Protein AF-A0A6J6D5N2-F1 (afdb_monomer)

Radius of gyration: 13.81 Å; Cα contacts (8 Å, |Δi|>4): 200; chains: 1; bounding box: 35×29×36 Å

Secondary structure (DSSP, 8-state):
--HHHHHHHHHEETTEE-PPPTT---TT--S--S-B-HHHHH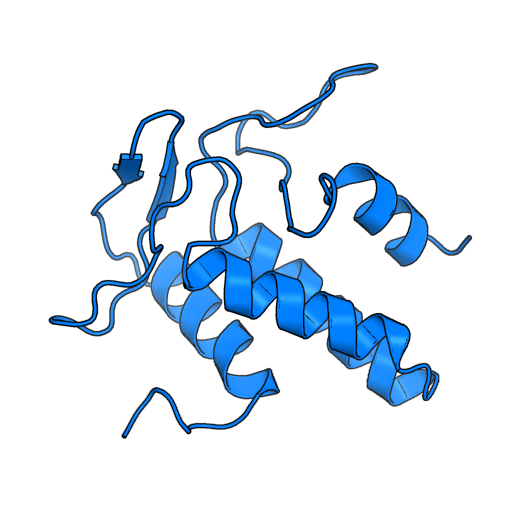HHHHHHHHHHHHH--THHHHHHHHHHHHHHT-STT---SB-TTT-PBPSEEETTEEE----HHHHHHHHHHHHTT-STT--

Solvent-accessible surface area (backbone atoms only — not comparable to full-atom values): 6768 Å² total; per-residue (Å²): 134,55,75,66,56,54,47,47,67,66,30,41,51,98,86,24,45,36,49,69,16,82,86,56,78,63,94,83,68,76,79,79,57,57,45,22,43,36,55,62,43,24,52,49,22,55,52,24,48,52,47,21,74,74,68,71,45,67,69,27,52,54,48,32,50,26,39,42,36,27,42,68,14,48,33,88,58,60,52,59,36,55,40,85,88,79,70,35,11,28,47,21,42,33,82,91,50,63,41,83,52,61,45,72,66,18,25,48,21,47,52,58,38,44,56,80,75,47,69,85,84,79,117

Foldseek 3Di:
DDPLVVQCVVQDDDQAGQHAAPVGDDDPDDDHDWNRFLLRLLVNLVVLVVCCVVPVDCVSVSSLVRSLVVCVQPYQASDHQADLVVLFGFGIGGNPGTRNDRDPSRSVSNVSSVPSVPDPSPD

Mean predicted aligned error: 3.72 Å

Nearest PDB structures (foldseek):
  7tem-assembly1_A  TM=7.244E-01  e=5.735E-04  Yersinia pestis CO92
  4v1r-assembly1_A  TM=6.506E-01  e=2.087E-01  Bacteroides thetaiotaomicron VPI-5482
  6y8f-assembly1_A  TM=7.938E-01  e=1.195E+00  Salegentibacter sp. Hel_I_6
  5zhb-assembly1_A  TM=5.396E-01  e=1.125E+00  Caldibacillus thermoamylovorans
  8wbv-assembly1_A  TM=6.558E-01  e=3.129E+00  Caldicellulosiruptor saccharolyticus DSM 8903

Organism: NCBI:txid449393

pLDDT: mean 93.04, std 10.7, range [42.09, 98.69]

Sequence (123 aa):
MNLLELLLEVETLEDHLSVTPVGGRGIGDKGPQFAQQPIEVAAIADAAMRAATLTGDDSWEQVVDMAVNWFLGNNDSGHSMIDLHTGGGYDGLHIDGVNLNQGAESTLAMVSTMQHRGSMWLV

Structure (mmCIF, N/CA/C/O backbone):
data_AF-A0A6J6D5N2-F1
#
_entry.id   AF-A0A6J6D5N2-F1
#
loop_
_atom_site.group_PDB
_atom_site.id
_atom_site.type_symbol
_atom_site.label_atom_id
_atom_site.label_alt_id
_atom_site.label_comp_id
_atom_site.label_asym_id
_atom_site.label_entity_id
_atom_site.label_seq_id
_atom_site.pdbx_PDB_ins_code
_atom_site.Cartn_x
_atom_site.Cartn_y
_atom_site.Cartn_z
_atom_site.occupancy
_atom_site.B_iso_or_equiv
_atom_site.auth_seq_id
_atom_site.auth_comp_id
_atom_site.auth_asym_id
_atom_site.auth_atom_id
_atom_site.pdbx_PDB_model_num
ATOM 1 N N . MET A 1 1 ? -18.139 8.258 10.424 1.00 67.12 1 MET A N 1
ATOM 2 C CA . MET A 1 1 ? -17.014 8.342 9.493 1.00 67.12 1 MET A CA 1
ATOM 3 C C . MET A 1 1 ? -16.019 9.380 9.970 1.00 67.12 1 MET A C 1
ATOM 5 O O . MET A 1 1 ? -16.314 10.573 9.904 1.00 67.12 1 MET A O 1
ATOM 9 N N . ASN A 1 2 ? -14.904 8.936 10.542 1.00 89.31 2 ASN A N 1
ATOM 10 C CA . ASN A 1 2 ? -13.759 9.793 10.847 1.00 89.31 2 ASN A CA 1
ATOM 11 C C . ASN A 1 2 ? -12.855 9.954 9.601 1.00 89.31 2 ASN A C 1
ATOM 13 O O . ASN A 1 2 ? -13.091 9.322 8.574 1.00 89.31 2 ASN A O 1
ATOM 17 N N . LEU A 1 3 ? -11.848 10.833 9.662 1.00 93.69 3 LEU A N 1
ATOM 18 C CA . LEU A 1 3 ? -10.983 11.116 8.504 1.00 93.69 3 LEU A CA 1
ATOM 19 C C . LEU A 1 3 ? -10.147 9.906 8.055 1.00 93.69 3 LEU A C 1
ATOM 21 O O . LEU A 1 3 ? -9.871 9.786 6.867 1.00 93.69 3 LEU A O 1
ATOM 25 N N . LEU A 1 4 ? -9.760 9.022 8.979 1.00 95.62 4 LEU A N 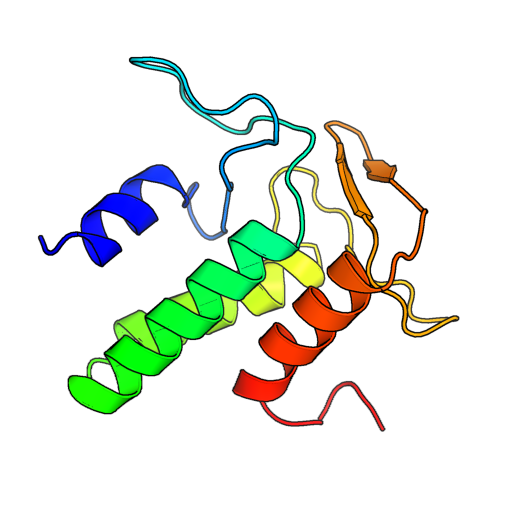1
ATOM 26 C CA . LEU A 1 4 ? -9.015 7.806 8.657 1.00 95.62 4 LEU A CA 1
ATOM 27 C C . LEU A 1 4 ? -9.929 6.755 8.011 1.00 95.62 4 LEU A C 1
ATOM 29 O O . LEU A 1 4 ? -9.533 6.146 7.030 1.00 95.62 4 LEU A O 1
ATOM 33 N N . GLU A 1 5 ? -11.169 6.604 8.490 1.00 95.56 5 GLU A N 1
ATOM 34 C CA . GLU A 1 5 ? -12.186 5.756 7.841 1.00 95.56 5 GLU A CA 1
ATOM 35 C C . GLU A 1 5 ? -12.451 6.226 6.402 1.00 95.56 5 GLU A C 1
ATOM 37 O O . GLU A 1 5 ? -12.432 5.416 5.483 1.00 95.56 5 GLU A O 1
ATOM 42 N N . LEU A 1 6 ? -12.610 7.540 6.191 1.00 93.75 6 LEU A N 1
ATOM 43 C CA . LEU A 1 6 ? -12.767 8.115 4.850 1.00 93.75 6 LEU A CA 1
ATOM 44 C C . LEU A 1 6 ? -11.551 7.828 3.956 1.00 93.75 6 LEU A C 1
ATOM 46 O O . LEU A 1 6 ? -11.720 7.527 2.779 1.00 93.75 6 LEU A O 1
ATOM 50 N N . LEU A 1 7 ? -10.331 7.948 4.490 1.00 94.19 7 LEU A N 1
ATOM 51 C CA . LEU A 1 7 ? -9.124 7.619 3.735 1.00 94.19 7 LEU A CA 1
ATOM 52 C C . LEU A 1 7 ? -9.135 6.142 3.324 1.00 94.19 7 LEU A C 1
ATOM 54 O O . LEU A 1 7 ? -8.895 5.839 2.164 1.00 94.19 7 LEU A O 1
ATOM 58 N N . LEU A 1 8 ? -9.480 5.230 4.233 1.00 95.25 8 LEU A N 1
ATOM 59 C CA . LEU A 1 8 ? -9.540 3.801 3.923 1.00 95.25 8 LEU A CA 1
ATOM 60 C C . LEU A 1 8 ? -10.593 3.456 2.872 1.00 95.25 8 LEU A C 1
ATOM 62 O O . LEU A 1 8 ? -10.335 2.589 2.045 1.00 95.25 8 LEU A O 1
ATOM 66 N N . GLU A 1 9 ? -11.732 4.150 2.841 1.00 92.50 9 GLU A N 1
ATOM 67 C CA . GLU A 1 9 ? -12.708 3.992 1.752 1.00 92.50 9 GLU A CA 1
ATOM 68 C C . GLU A 1 9 ? -12.120 4.344 0.375 1.00 92.50 9 GLU A C 1
ATOM 70 O O . GLU A 1 9 ? -12.557 3.802 -0.639 1.00 92.50 9 GLU A O 1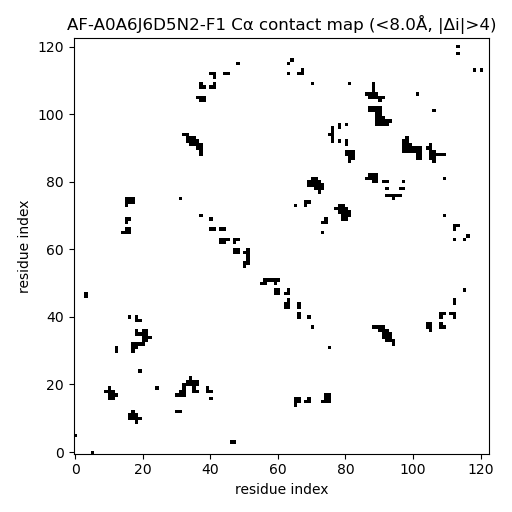
ATOM 75 N N . VAL A 1 10 ? -11.139 5.250 0.322 1.00 92.38 10 VAL A N 1
ATOM 76 C CA . VAL A 1 10 ? -10.453 5.640 -0.919 1.00 92.38 10 VAL A CA 1
ATOM 77 C C . VAL A 1 10 ? -9.308 4.681 -1.248 1.00 92.38 10 VAL A C 1
ATOM 79 O O . VAL A 1 10 ? -9.147 4.315 -2.414 1.00 92.38 10 VAL A O 1
ATOM 82 N N . GLU A 1 11 ? -8.532 4.284 -0.241 1.00 95.38 11 GLU A N 1
ATOM 83 C CA . GLU A 1 11 ? -7.284 3.521 -0.383 1.00 95.38 11 GLU A CA 1
ATOM 84 C C . GLU A 1 11 ? -7.472 1.998 -0.319 1.00 95.38 11 GLU A C 1
ATOM 86 O O . GLU A 1 11 ? -6.491 1.260 -0.267 1.00 95.38 11 GLU A O 1
ATOM 91 N N . THR A 1 12 ? -8.715 1.512 -0.329 1.00 95.50 12 THR A N 1
ATOM 92 C CA . THR A 1 12 ? -9.040 0.078 -0.312 1.00 95.50 12 THR A CA 1
ATOM 93 C C . THR A 1 12 ? -9.838 -0.293 -1.554 1.0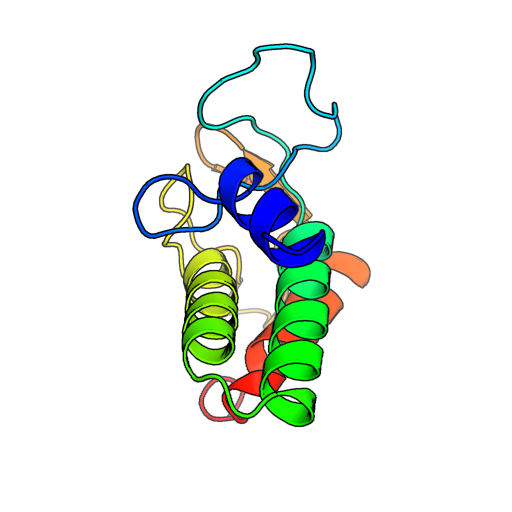0 95.50 12 THR A C 1
ATOM 95 O O . THR A 1 12 ? -10.815 0.374 -1.906 1.00 95.50 12 THR A O 1
ATOM 98 N N . LEU A 1 13 ? -9.448 -1.387 -2.201 1.00 94.75 13 LEU A N 1
ATOM 99 C CA . LEU A 1 13 ? -10.206 -2.020 -3.270 1.00 94.75 13 LEU A CA 1
ATOM 100 C C . LEU A 1 13 ? -10.532 -3.451 -2.851 1.00 94.75 13 LEU A C 1
ATOM 102 O O . LEU A 1 13 ? -9.642 -4.276 -2.689 1.00 94.75 13 LEU A O 1
ATOM 106 N N . GLU A 1 14 ? -11.825 -3.730 -2.682 1.00 91.31 14 GLU A N 1
ATOM 107 C CA . GLU A 1 14 ? -12.329 -5.026 -2.214 1.00 91.31 14 GLU A CA 1
ATOM 108 C C . GLU A 1 14 ? -11.721 -5.448 -0.865 1.00 91.31 14 GLU A C 1
ATOM 110 O O . GLU A 1 14 ? -12.213 -5.016 0.177 1.00 91.31 14 GLU A O 1
ATOM 115 N N . ASP A 1 15 ? -10.688 -6.288 -0.879 1.00 93.69 15 ASP A N 1
ATOM 116 C CA . ASP A 1 15 ? -10.065 -6.913 0.289 1.00 93.69 15 ASP A CA 1
ATOM 117 C C . ASP A 1 15 ? -8.592 -6.516 0.510 1.00 93.69 15 ASP A C 1
ATOM 119 O O . ASP A 1 15 ? -7.928 -7.077 1.387 1.00 93.69 15 ASP A O 1
ATOM 123 N N . HIS A 1 16 ? -8.069 -5.560 -0.263 1.00 97.06 16 HIS A N 1
ATOM 124 C CA . HIS A 1 16 ? -6.684 -5.106 -0.157 1.00 97.06 16 HIS A CA 1
ATOM 125 C C . HIS A 1 16 ? -6.531 -3.595 -0.315 1.00 97.06 16 HIS A C 1
ATOM 127 O O . HIS A 1 16 ? -7.417 -2.886 -0.798 1.00 97.06 16 HIS A O 1
ATOM 133 N N . LEU A 1 17 ? -5.361 -3.094 0.086 1.00 97.75 17 LEU A N 1
ATOM 134 C CA . LEU A 1 17 ? -5.000 -1.705 -0.152 1.00 97.75 17 LEU A CA 1
ATOM 135 C C . LEU A 1 17 ? -4.698 -1.474 -1.637 1.00 97.75 17 LEU A C 1
ATOM 137 O O . LEU A 1 17 ? -3.886 -2.169 -2.242 1.00 97.75 17 LEU A O 1
ATOM 141 N N . SER A 1 18 ? -5.319 -0.445 -2.191 1.00 97.00 18 SER A N 1
ATOM 142 C CA . SER A 1 18 ? -5.074 0.088 -3.527 1.00 97.00 18 SER A CA 1
ATOM 143 C C . SER A 1 18 ? -4.689 1.547 -3.333 1.00 97.00 18 SER A C 1
ATOM 145 O O . SER A 1 18 ? -5.534 2.438 -3.407 1.00 97.00 18 SER A O 1
ATOM 147 N N . VAL A 1 19 ? -3.439 1.795 -2.937 1.00 96.81 19 VAL A N 1
ATOM 148 C CA . VAL A 1 19 ? -3.056 3.123 -2.443 1.00 96.81 19 VAL A CA 1
ATOM 149 C C . VAL A 1 19 ? -2.923 4.139 -3.578 1.00 96.81 19 VAL A C 1
ATOM 151 O O . VAL A 1 19 ? -2.664 3.801 -4.734 1.00 96.81 19 VAL A O 1
ATOM 154 N N . THR A 1 20 ? -3.106 5.413 -3.260 1.00 95.38 20 THR A N 1
ATOM 155 C CA . THR A 1 20 ? -2.885 6.532 -4.167 1.00 95.38 20 THR A CA 1
ATOM 156 C C . THR A 1 20 ? -1.455 6.476 -4.726 1.00 95.38 20 THR A C 1
ATOM 158 O O . THR A 1 20 ? -0.500 6.369 -3.959 1.00 95.38 20 THR A O 1
ATOM 161 N N . PRO A 1 21 ? -1.274 6.540 -6.057 1.00 95.06 21 PRO A N 1
ATOM 162 C CA . PRO A 1 21 ? 0.044 6.471 -6.674 1.00 95.06 21 PRO A CA 1
ATOM 163 C C . PRO A 1 21 ? 0.788 7.802 -6.520 1.00 95.06 21 PRO A C 1
ATOM 165 O O . PRO A 1 21 ? 0.186 8.829 -6.199 1.00 95.06 21 PRO A O 1
ATOM 168 N N . VAL A 1 22 ? 2.064 7.840 -6.913 1.00 94.56 22 VAL A N 1
ATOM 169 C CA . VAL A 1 22 ? 2.867 9.085 -6.961 1.00 94.56 22 VAL A CA 1
ATOM 170 C C . VAL A 1 22 ? 2.222 10.226 -7.759 1.00 94.56 22 VAL A C 1
ATOM 172 O O . VAL A 1 22 ? 2.520 11.395 -7.527 1.00 94.56 22 VAL A O 1
ATOM 175 N N . GLY A 1 23 ? 1.350 9.901 -8.719 1.00 92.94 23 GLY A N 1
ATOM 176 C CA . GLY A 1 23 ? 0.605 10.878 -9.517 1.00 92.94 23 GLY A CA 1
ATOM 177 C C . GLY A 1 23 ? -0.575 11.530 -8.787 1.00 92.94 23 GLY A C 1
ATOM 178 O O . GLY A 1 23 ? -1.149 12.487 -9.307 1.00 92.94 23 GLY A O 1
ATOM 179 N N . GLY A 1 24 ? -0.927 11.044 -7.595 1.00 92.50 24 GLY A N 1
ATOM 180 C CA . GLY A 1 24 ? -2.131 11.435 -6.873 1.00 92.50 24 GLY A CA 1
ATOM 181 C C . GLY A 1 24 ? -3.409 10.828 -7.463 1.00 92.50 24 GLY A C 1
ATOM 182 O O . GLY A 1 24 ? -3.377 10.082 -8.438 1.00 92.50 24 GLY A O 1
ATOM 183 N N . ARG A 1 25 ? -4.551 11.180 -6.863 1.00 88.69 25 ARG A N 1
ATOM 184 C CA . ARG A 1 25 ? -5.892 10.889 -7.391 1.00 88.69 25 ARG A CA 1
ATOM 185 C C . ARG A 1 25 ? -6.610 12.179 -7.771 1.00 88.69 25 ARG A C 1
ATOM 187 O O . ARG A 1 25 ? -6.633 13.144 -7.004 1.00 88.69 25 ARG A O 1
ATOM 194 N N . GLY A 1 26 ? -7.220 12.185 -8.947 1.00 87.56 26 GLY A N 1
ATOM 195 C CA . GLY A 1 26 ? -8.138 13.215 -9.409 1.00 87.56 26 GLY A CA 1
ATOM 196 C C . GLY A 1 26 ? -9.566 13.017 -8.899 1.00 87.56 26 GLY A C 1
ATOM 197 O O . GLY A 1 26 ? -9.930 12.009 -8.291 1.00 87.56 26 GLY A O 1
ATOM 198 N N . ILE A 1 27 ? -10.417 14.007 -9.177 1.00 85.12 27 ILE A N 1
ATOM 199 C CA . ILE A 1 27 ? -11.841 13.940 -8.836 1.00 85.12 27 ILE A CA 1
ATOM 200 C C . ILE A 1 27 ? -12.501 12.841 -9.673 1.00 85.12 27 ILE A C 1
ATOM 202 O O . ILE A 1 27 ? -12.628 12.973 -10.888 1.00 85.12 27 ILE A O 1
ATOM 206 N N . GLY A 1 28 ? -12.992 11.800 -9.004 1.00 79.94 28 GLY A N 1
ATOM 207 C CA . GLY A 1 28 ? -13.741 10.720 -9.644 1.00 79.94 28 GLY A CA 1
ATOM 208 C C . GLY A 1 28 ? -12.879 9.614 -10.246 1.00 79.94 28 GLY A C 1
ATOM 209 O O . GLY A 1 28 ? -13.450 8.710 -10.857 1.00 79.94 28 GLY A O 1
ATOM 210 N N . ASP A 1 29 ? -11.559 9.650 -10.048 1.00 84.44 29 ASP A N 1
ATOM 211 C CA . ASP A 1 29 ? -10.704 8.509 -10.363 1.00 84.44 29 ASP A CA 1
ATOM 212 C C . ASP A 1 29 ? -11.161 7.283 -9.564 1.00 84.44 29 ASP A C 1
ATOM 214 O O . ASP A 1 29 ? -11.461 7.371 -8.369 1.00 84.44 29 ASP A O 1
ATOM 218 N N . LYS A 1 30 ? -11.240 6.138 -10.245 1.00 71.19 30 LYS A N 1
ATOM 219 C CA . LYS A 1 30 ? -11.674 4.864 -9.667 1.00 71.19 30 LYS A CA 1
ATOM 220 C C . LYS A 1 30 ? -10.719 3.748 -10.048 1.00 71.19 30 LYS A C 1
ATOM 222 O O . LYS A 1 30 ? -10.246 3.706 -11.181 1.00 71.19 30 LYS A O 1
ATOM 227 N N . GLY A 1 31 ? -10.582 2.793 -9.135 1.00 74.88 31 GLY A N 1
ATOM 228 C CA . GLY A 1 31 ? -9.825 1.570 -9.354 1.00 74.88 31 GLY A CA 1
ATOM 229 C C . GLY A 1 31 ? -8.324 1.742 -9.128 1.00 74.88 31 GLY A C 1
ATOM 230 O O . GLY A 1 31 ? -7.886 2.803 -8.669 1.00 74.88 31 GLY A O 1
ATOM 231 N N . PRO A 1 32 ? -7.557 0.693 -9.452 1.00 83.44 32 PRO A N 1
ATOM 232 C CA . PRO A 1 32 ? -6.130 0.667 -9.213 1.00 83.44 32 PRO A CA 1
ATOM 233 C C . PRO A 1 32 ? -5.426 1.706 -10.078 1.00 83.44 32 PRO A C 1
ATOM 235 O O . PRO A 1 32 ? -5.668 1.817 -11.284 1.00 83.44 32 PRO A O 1
ATOM 238 N N . GLN A 1 33 ? -4.523 2.454 -9.458 1.00 88.81 33 GLN A N 1
ATOM 239 C CA . GLN A 1 33 ? -3.554 3.277 -10.167 1.00 88.81 33 GLN A CA 1
ATOM 240 C C . GLN A 1 33 ? -2.141 2.825 -9.798 1.00 88.81 33 GLN A C 1
ATOM 242 O O . GLN A 1 33 ? -1.939 2.176 -8.778 1.00 88.81 33 GLN A O 1
ATOM 247 N N . PHE A 1 34 ? -1.152 3.142 -10.630 1.00 93.19 34 PHE A N 1
ATOM 248 C CA . PHE A 1 34 ? 0.174 2.521 -10.551 1.00 93.19 34 PHE A CA 1
ATOM 249 C C . PHE A 1 34 ? 1.294 3.522 -10.322 1.00 93.19 34 PHE A C 1
ATOM 251 O O . PHE A 1 34 ? 1.106 4.726 -10.475 1.00 93.19 34 PHE A O 1
ATOM 258 N N . ALA A 1 35 ? 2.469 2.982 -9.990 1.00 94.38 35 ALA A N 1
ATOM 259 C CA . ALA A 1 35 ? 3.497 3.662 -9.213 1.00 94.38 35 ALA A CA 1
ATOM 260 C C . ALA A 1 35 ? 2.993 3.977 -7.793 1.00 94.38 35 ALA A C 1
ATOM 262 O O . ALA A 1 35 ? 3.117 5.098 -7.310 1.00 94.38 35 ALA A O 1
ATOM 263 N N . GLN A 1 36 ? 2.394 2.972 -7.146 1.00 97.56 36 GLN A N 1
ATOM 264 C CA . GLN A 1 36 ? 2.140 2.981 -5.701 1.00 97.56 36 GLN A CA 1
ATOM 265 C C . GLN A 1 36 ? 3.455 2.780 -4.971 1.00 97.56 36 GLN A C 1
ATOM 267 O O . GLN A 1 36 ? 4.257 1.952 -5.417 1.00 97.56 36 GLN A O 1
ATOM 272 N N . GLN A 1 37 ? 3.671 3.486 -3.863 1.00 98.00 37 GLN A N 1
ATOM 273 C CA . GLN A 1 37 ? 4.885 3.321 -3.081 1.00 98.00 37 GLN A CA 1
ATOM 274 C C . GLN A 1 37 ? 4.598 2.643 -1.730 1.00 98.00 37 GLN A C 1
ATOM 276 O O . GLN A 1 37 ? 3.518 2.788 -1.153 1.00 98.00 37 GLN A O 1
ATOM 281 N N . PRO A 1 38 ? 5.578 1.900 -1.189 1.00 98.50 38 PRO A N 1
ATOM 282 C CA . PRO A 1 38 ? 5.511 1.338 0.158 1.00 98.50 38 PRO A CA 1
ATOM 283 C C . PRO A 1 38 ? 5.202 2.345 1.273 1.00 98.50 38 PRO A C 1
ATOM 285 O O . PRO A 1 38 ? 4.658 1.961 2.307 1.00 98.50 38 PRO A O 1
ATOM 288 N N . ILE A 1 39 ? 5.580 3.617 1.102 1.00 98.25 39 ILE A N 1
ATOM 289 C CA . ILE A 1 39 ? 5.452 4.631 2.151 1.00 98.25 39 ILE A CA 1
ATOM 290 C C . ILE A 1 39 ? 3.990 4.979 2.456 1.00 98.25 39 ILE A C 1
ATOM 292 O O . ILE A 1 39 ? 3.656 5.133 3.633 1.00 98.25 39 ILE A O 1
ATOM 296 N N . GLU A 1 40 ? 3.098 5.021 1.461 1.00 98.31 40 GLU A N 1
ATOM 297 C CA . GLU A 1 40 ? 1.659 5.200 1.703 1.00 98.31 40 GLU A CA 1
ATOM 298 C C . GLU A 1 40 ? 1.087 4.034 2.521 1.00 98.31 40 GLU A C 1
ATOM 300 O O . GLU A 1 40 ? 0.348 4.249 3.483 1.00 98.31 40 GLU A O 1
ATOM 305 N N . VAL A 1 41 ? 1.482 2.802 2.189 1.00 98.62 41 VAL A N 1
ATOM 306 C CA . VAL A 1 41 ? 1.037 1.580 2.878 1.00 98.62 41 VAL A CA 1
ATOM 307 C C . VAL A 1 41 ? 1.504 1.568 4.335 1.00 98.62 41 VAL A C 1
ATOM 309 O O . VAL A 1 41 ? 0.704 1.324 5.242 1.00 98.62 41 VAL A O 1
ATOM 312 N N . ALA A 1 42 ? 2.775 1.893 4.578 1.00 98.69 42 ALA A N 1
ATOM 313 C CA . ALA A 1 42 ? 3.329 1.973 5.927 1.00 98.69 42 ALA A CA 1
ATOM 314 C C . ALA A 1 42 ? 2.668 3.080 6.762 1.00 98.69 42 ALA A C 1
ATOM 316 O O . ALA A 1 42 ? 2.348 2.864 7.932 1.00 98.69 42 ALA A O 1
ATOM 317 N N . ALA A 1 43 ? 2.396 4.243 6.164 1.00 98.62 43 ALA A N 1
ATOM 318 C CA . ALA A 1 43 ? 1.708 5.336 6.846 1.00 98.62 43 ALA A CA 1
ATOM 319 C C . ALA A 1 43 ? 0.271 4.956 7.250 1.00 98.62 43 ALA A C 1
ATOM 321 O O . ALA A 1 43 ? -0.168 5.294 8.354 1.00 98.62 43 ALA A O 1
ATOM 322 N N . ILE A 1 44 ? -0.450 4.230 6.388 1.00 98.56 44 ILE A N 1
ATOM 323 C CA . ILE A 1 44 ? -1.779 3.689 6.702 1.00 98.56 44 ILE A CA 1
ATOM 324 C C . ILE A 1 44 ? -1.691 2.681 7.853 1.00 98.56 44 ILE A C 1
ATOM 326 O O . ILE A 1 44 ? -2.478 2.782 8.796 1.00 98.56 44 ILE A O 1
ATOM 330 N N . ALA A 1 45 ? -0.722 1.760 7.824 1.00 98.50 45 ALA A N 1
ATOM 331 C CA . ALA A 1 45 ? -0.518 0.780 8.891 1.00 98.50 45 ALA A CA 1
ATOM 332 C C . ALA A 1 45 ? -0.241 1.452 10.247 1.00 98.50 45 ALA A C 1
ATOM 334 O O . ALA A 1 45 ? -0.875 1.114 11.247 1.00 98.50 45 ALA A O 1
ATOM 335 N N . ASP A 1 46 ? 0.644 2.451 10.282 1.00 98.50 46 ASP A N 1
ATOM 336 C CA . ASP A 1 46 ? 0.977 3.193 11.503 1.00 98.50 46 ASP A CA 1
ATOM 337 C C . ASP A 1 46 ? -0.230 3.964 12.058 1.00 98.50 46 ASP A C 1
ATOM 339 O O . ASP A 1 46 ? -0.484 3.961 13.271 1.00 98.50 46 ASP A O 1
ATOM 343 N N . ALA A 1 47 ? -1.005 4.614 11.184 1.00 98.38 47 ALA A N 1
ATOM 344 C CA . ALA A 1 47 ? -2.219 5.323 11.575 1.00 98.38 47 ALA A CA 1
ATOM 345 C C . ALA A 1 47 ? -3.288 4.360 12.114 1.00 98.38 47 ALA A C 1
ATOM 347 O O . ALA A 1 47 ? -3.896 4.639 13.153 1.00 98.38 47 ALA A O 1
ATOM 348 N N . ALA A 1 48 ? -3.481 3.219 11.448 1.00 98.12 48 ALA A N 1
ATOM 349 C CA . ALA A 1 48 ? -4.419 2.185 11.860 1.00 98.12 48 ALA A CA 1
ATOM 350 C C . ALA A 1 48 ? -4.017 1.575 13.208 1.00 98.12 48 ALA A C 1
ATOM 352 O O . ALA A 1 48 ? -4.829 1.575 14.130 1.00 98.12 48 ALA A O 1
ATOM 353 N N . MET A 1 49 ? -2.753 1.185 13.404 1.00 97.81 49 MET A N 1
ATOM 354 C CA . MET A 1 49 ? -2.300 0.687 14.709 1.00 97.81 49 MET A CA 1
ATOM 355 C C . MET A 1 49 ? -2.465 1.722 15.820 1.00 97.81 49 MET A C 1
ATOM 357 O O . MET A 1 49 ? -2.832 1.393 16.957 1.00 97.81 49 MET A O 1
ATOM 361 N N . ARG A 1 50 ? -2.231 3.003 15.515 1.00 97.69 50 ARG A N 1
ATOM 362 C CA . ARG A 1 50 ? -2.478 4.064 16.489 1.00 97.69 50 ARG A CA 1
ATOM 363 C C . ARG A 1 50 ? -3.964 4.170 16.838 1.00 97.69 50 ARG A C 1
ATOM 365 O O . ARG A 1 50 ? -4.284 4.354 18.014 1.00 97.69 50 ARG A O 1
ATOM 372 N N . ALA A 1 51 ? -4.854 4.054 15.856 1.00 97.44 51 ALA A N 1
ATOM 373 C CA . ALA A 1 51 ? -6.297 4.047 16.071 1.00 97.44 51 ALA A CA 1
ATOM 374 C C . ALA A 1 51 ? -6.747 2.820 16.882 1.00 97.44 51 ALA A C 1
ATOM 376 O O . ALA A 1 51 ? -7.454 3.002 17.876 1.00 97.44 51 ALA A O 1
ATOM 377 N N . ALA A 1 52 ? -6.261 1.617 16.554 1.00 96.88 52 ALA A N 1
ATOM 378 C CA . ALA A 1 52 ? -6.499 0.381 17.306 1.00 96.88 52 ALA A CA 1
ATOM 379 C C . ALA A 1 52 ? -6.142 0.564 18.788 1.00 96.88 52 ALA A C 1
ATOM 381 O O . ALA A 1 52 ? -6.971 0.366 19.673 1.00 96.88 52 ALA A O 1
ATOM 382 N N . THR A 1 53 ? -4.938 1.075 19.061 1.00 97.00 53 THR A N 1
ATOM 383 C CA . THR A 1 53 ? -4.438 1.292 20.429 1.00 97.00 53 THR A CA 1
ATOM 384 C C . THR A 1 53 ? -5.295 2.281 21.227 1.00 97.00 53 THR A C 1
ATOM 386 O O . THR A 1 53 ? -5.475 2.119 22.433 1.00 97.00 53 THR A O 1
ATOM 389 N N . LEU A 1 54 ? -5.793 3.343 20.586 1.00 97.56 54 LEU A N 1
ATOM 390 C CA . LEU A 1 54 ? -6.557 4.395 21.267 1.00 97.56 54 LEU A CA 1
ATOM 391 C C . LEU A 1 54 ? -8.034 4.043 21.460 1.00 97.56 54 LEU A C 1
ATOM 393 O O . LEU A 1 54 ? -8.654 4.539 22.401 1.00 97.56 54 LEU A O 1
ATOM 397 N N . THR A 1 55 ? -8.602 3.253 20.553 1.00 96.75 55 THR A N 1
ATOM 398 C CA . THR A 1 55 ? -10.046 2.990 20.500 1.00 96.75 55 THR A CA 1
ATOM 399 C C . THR A 1 55 ? -10.417 1.593 20.985 1.00 96.75 55 THR A C 1
ATOM 401 O O . THR A 1 55 ? -11.524 1.413 21.486 1.00 96.75 55 THR A O 1
ATOM 404 N N . GLY A 1 56 ? -9.502 0.625 20.876 1.00 96.00 56 GLY A N 1
ATOM 405 C CA . GLY A 1 56 ? -9.775 -0.794 21.105 1.00 96.00 56 GLY A CA 1
ATOM 406 C C . GLY A 1 56 ? -10.673 -1.430 20.038 1.00 96.00 56 GLY A C 1
ATOM 407 O O . GLY A 1 56 ? -11.258 -2.474 20.303 1.00 96.00 56 GLY A O 1
ATOM 408 N N . ASP A 1 57 ? -10.844 -0.787 18.880 1.00 95.94 57 ASP A N 1
ATOM 409 C CA . ASP A 1 57 ? -11.642 -1.313 17.772 1.00 95.94 57 ASP A CA 1
ATOM 410 C C . ASP A 1 57 ? -10.777 -2.200 16.860 1.00 95.94 57 ASP A C 1
ATOM 412 O O . ASP A 1 57 ? -9.856 -1.724 16.192 1.00 95.94 57 ASP A O 1
ATOM 416 N N . ASP A 1 58 ? -11.091 -3.497 16.837 1.00 95.12 58 ASP A N 1
ATOM 417 C CA . ASP A 1 58 ? -10.352 -4.527 16.098 1.00 95.12 58 ASP A CA 1
ATOM 418 C C . ASP A 1 58 ? -10.419 -4.354 14.569 1.00 95.12 58 ASP A C 1
ATOM 420 O O . ASP A 1 58 ? -9.636 -4.970 13.843 1.00 95.12 58 ASP A O 1
ATOM 424 N N . SER A 1 59 ? -11.321 -3.520 14.037 1.00 95.81 59 SER A N 1
ATOM 425 C CA . SER A 1 59 ? -11.341 -3.222 12.597 1.00 95.81 59 SER A CA 1
ATOM 426 C C . SER A 1 59 ? -10.049 -2.544 12.129 1.00 95.81 59 SER A C 1
ATOM 428 O O . SER A 1 59 ? -9.597 -2.780 11.010 1.00 95.81 59 SER A O 1
ATOM 430 N N . TRP A 1 60 ? -9.390 -1.778 13.001 1.00 97.44 60 TRP A N 1
ATOM 431 C CA . TRP A 1 60 ? -8.101 -1.156 12.704 1.00 97.44 60 TRP A CA 1
ATOM 432 C C . TRP A 1 60 ? -6.960 -2.169 12.599 1.00 97.44 60 TRP A C 1
ATOM 434 O O . TRP A 1 60 ? -6.041 -1.978 11.807 1.00 97.44 60 TRP A O 1
ATOM 444 N N . GLU A 1 61 ? -7.029 -3.271 13.343 1.00 97.44 61 GLU A N 1
ATOM 445 C CA . GLU A 1 61 ? -6.065 -4.365 13.214 1.00 97.44 61 GLU A CA 1
ATOM 446 C C . GLU A 1 61 ? -6.193 -5.036 11.832 1.00 97.44 61 GLU A C 1
ATOM 448 O O . GLU A 1 61 ? -5.193 -5.343 11.187 1.00 97.44 61 GLU A O 1
ATOM 453 N N . GLN A 1 62 ? -7.408 -5.171 11.297 1.00 96.94 62 GLN A N 1
ATOM 454 C CA . GLN A 1 62 ? -7.605 -5.730 9.950 1.00 96.94 62 GLN A CA 1
ATOM 455 C C . GLN A 1 62 ? -6.950 -4.863 8.864 1.00 96.94 62 GLN A C 1
ATOM 457 O O . GLN A 1 62 ? -6.445 -5.378 7.870 1.00 96.94 62 GLN A O 1
ATOM 462 N N . VAL A 1 63 ? -6.893 -3.544 9.063 1.00 98.06 63 VAL A N 1
ATOM 463 C CA . VAL A 1 63 ? -6.209 -2.621 8.142 1.00 98.06 63 VAL A CA 1
ATOM 464 C C . VAL A 1 63 ? -4.700 -2.841 8.145 1.00 98.06 63 VAL A C 1
ATOM 466 O O . VAL A 1 63 ? -4.062 -2.820 7.093 1.00 98.06 63 VAL A O 1
ATOM 469 N N . VAL A 1 64 ? -4.127 -3.100 9.315 1.00 98.12 64 VAL A N 1
ATOM 470 C CA . VAL A 1 64 ? -2.709 -3.448 9.444 1.00 98.12 64 VAL A CA 1
ATOM 471 C C . VAL A 1 64 ? -2.425 -4.789 8.761 1.00 98.12 64 VAL A C 1
ATOM 473 O O . VAL A 1 64 ? -1.408 -4.918 8.080 1.00 98.12 64 VAL A O 1
ATOM 476 N N . ASP A 1 65 ? -3.341 -5.758 8.856 1.00 97.81 65 ASP A N 1
ATOM 477 C CA . ASP A 1 65 ? -3.237 -7.021 8.113 1.00 97.81 65 ASP A CA 1
ATOM 478 C C . ASP A 1 65 ? -3.285 -6.802 6.596 1.00 97.81 65 ASP A C 1
ATOM 480 O O . ASP A 1 65 ? -2.489 -7.398 5.869 1.00 97.81 65 ASP A O 1
ATOM 484 N N . MET A 1 66 ? -4.159 -5.920 6.099 1.00 98.38 66 MET A 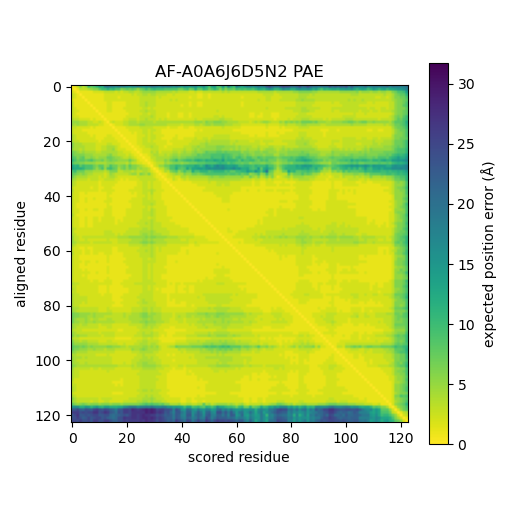N 1
ATOM 485 C CA . MET A 1 66 ? -4.182 -5.553 4.676 1.00 98.38 66 MET A CA 1
ATOM 486 C C . MET A 1 66 ? -2.856 -4.927 4.233 1.00 98.38 66 MET A C 1
ATOM 488 O O . MET A 1 66 ? -2.350 -5.278 3.170 1.00 98.38 66 MET A O 1
ATOM 492 N N . ALA A 1 67 ? -2.258 -4.057 5.051 1.00 98.50 67 ALA A N 1
ATOM 493 C CA . ALA A 1 67 ? -0.961 -3.453 4.753 1.00 98.50 67 ALA A CA 1
ATOM 494 C C . ALA A 1 67 ? 0.168 -4.492 4.692 1.00 98.50 67 ALA A C 1
ATOM 496 O O . ALA A 1 67 ? 0.959 -4.492 3.750 1.00 98.50 67 ALA A O 1
ATOM 497 N N . VAL A 1 68 ? 0.216 -5.424 5.647 1.00 98.00 68 VAL A N 1
ATOM 498 C CA . VAL A 1 68 ? 1.157 -6.556 5.613 1.00 98.00 68 VAL A CA 1
ATOM 499 C C . VAL A 1 68 ? 0.948 -7.394 4.352 1.00 98.00 68 VAL A C 1
ATOM 501 O O . VAL A 1 68 ? 1.902 -7.679 3.627 1.00 98.00 68 VAL A O 1
ATOM 504 N N . ASN A 1 69 ? -0.300 -7.750 4.051 1.00 98.12 69 ASN A N 1
ATOM 505 C CA . ASN A 1 69 ? -0.628 -8.574 2.893 1.00 98.12 69 ASN A CA 1
ATOM 506 C C . ASN A 1 69 ? -0.332 -7.866 1.565 1.00 98.12 69 ASN A C 1
ATOM 508 O O . ASN A 1 69 ? 0.063 -8.540 0.616 1.00 98.12 69 ASN A O 1
ATOM 512 N N . TRP A 1 70 ? -0.417 -6.534 1.505 1.00 98.44 70 TRP A N 1
ATOM 513 C CA . TRP A 1 70 ? -0.003 -5.754 0.337 1.00 98.44 70 TRP A CA 1
ATOM 514 C C . TRP A 1 70 ? 1.464 -6.001 -0.011 1.00 98.44 70 TRP A C 1
ATOM 516 O O . TRP A 1 70 ? 1.786 -6.269 -1.170 1.00 98.44 70 TRP A O 1
ATOM 526 N N . PHE A 1 71 ? 2.352 -6.024 0.990 1.00 98.19 71 PHE A N 1
ATOM 527 C CA . PHE A 1 71 ? 3.757 -6.365 0.762 1.00 98.19 71 PHE A CA 1
ATOM 528 C C . PHE A 1 71 ? 3.961 -7.828 0.336 1.00 98.19 71 PHE A C 1
ATOM 530 O O . PHE A 1 71 ? 4.872 -8.138 -0.438 1.00 98.19 71 PHE A O 1
ATOM 537 N N . LEU A 1 72 ? 3.102 -8.735 0.804 1.00 97.06 72 LEU A N 1
ATOM 538 C CA . LEU A 1 72 ? 3.136 -10.159 0.453 1.00 97.06 72 LEU A CA 1
ATOM 539 C C . LEU A 1 72 ? 2.503 -10.474 -0.914 1.00 97.06 72 LEU A C 1
ATOM 541 O O . LEU A 1 72 ? 2.616 -11.605 -1.382 1.00 97.06 72 LEU A O 1
ATOM 545 N N . GLY A 1 73 ? 1.899 -9.485 -1.575 1.00 97.31 73 GLY A N 1
ATOM 546 C CA . GLY A 1 73 ? 1.343 -9.614 -2.921 1.00 97.31 73 GLY A CA 1
ATOM 547 C C . GLY A 1 73 ? -0.179 -9.585 -3.004 1.00 97.31 73 GLY A C 1
ATOM 548 O O . GLY A 1 73 ? -0.699 -9.691 -4.108 1.00 97.31 73 GLY A O 1
ATOM 549 N N . ASN A 1 74 ? -0.905 -9.402 -1.895 1.00 98.00 74 ASN A N 1
ATOM 550 C CA . ASN A 1 74 ? -2.326 -9.049 -1.955 1.00 98.00 74 ASN A CA 1
ATOM 551 C C . ASN A 1 74 ? -2.465 -7.547 -2.235 1.00 98.00 74 ASN A C 1
ATOM 553 O O . ASN A 1 74 ? -2.700 -6.746 -1.333 1.00 98.00 74 ASN A O 1
ATOM 557 N N . ASN A 1 75 ? -2.192 -7.173 -3.478 1.00 97.81 75 ASN A N 1
ATOM 558 C CA . ASN A 1 75 ? -2.204 -5.810 -3.982 1.00 97.81 75 ASN A CA 1
ATOM 559 C C . ASN A 1 75 ? -2.708 -5.795 -5.428 1.00 97.81 75 ASN A C 1
ATOM 561 O O . ASN A 1 75 ? -2.890 -6.848 -6.042 1.00 97.81 75 ASN A O 1
ATOM 565 N N . ASP A 1 76 ? -2.847 -4.600 -5.996 1.00 97.50 76 ASP A N 1
ATOM 566 C CA . ASP A 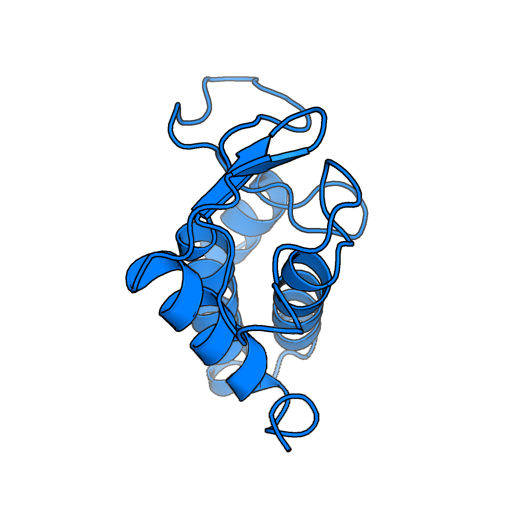1 76 ? -3.458 -4.389 -7.312 1.00 97.50 76 ASP A CA 1
ATOM 567 C C . ASP A 1 76 ? -2.811 -5.157 -8.479 1.00 97.50 76 ASP A C 1
ATOM 569 O O . ASP A 1 76 ? -3.419 -5.277 -9.541 1.00 97.50 76 ASP A O 1
ATOM 573 N N . SER A 1 77 ? -1.572 -5.642 -8.331 1.00 96.56 77 SER A N 1
ATOM 574 C CA . SER A 1 77 ? -0.852 -6.373 -9.393 1.00 96.56 77 SER A CA 1
ATOM 575 C C . SER A 1 77 ? -0.476 -7.804 -9.007 1.00 96.56 77 SER A C 1
ATOM 577 O O . SER A 1 77 ? 0.124 -8.515 -9.810 1.00 96.56 77 SER A O 1
ATOM 579 N N . GLY A 1 78 ? -0.812 -8.254 -7.795 1.00 97.12 78 GLY A N 1
ATOM 580 C CA . GLY A 1 78 ? -0.526 -9.617 -7.341 1.00 97.12 78 GLY A CA 1
ATOM 581 C C . GLY A 1 78 ? 0.961 -9.924 -7.112 1.00 97.12 78 GLY A C 1
ATOM 582 O O . GLY A 1 78 ? 1.339 -11.095 -7.033 1.00 97.12 78 GLY A O 1
ATOM 583 N N . HIS A 1 79 ? 1.829 -8.908 -7.058 1.00 98.00 79 HIS A N 1
ATOM 584 C CA . HIS A 1 79 ? 3.280 -9.085 -6.959 1.00 98.00 79 HIS A CA 1
ATOM 585 C C . HIS A 1 79 ? 3.780 -8.840 -5.539 1.00 98.00 79 HIS A C 1
ATOM 587 O O . HIS A 1 79 ? 3.437 -7.836 -4.923 1.00 98.00 79 HIS A O 1
ATOM 593 N N . SER A 1 80 ? 4.650 -9.716 -5.031 1.00 97.62 80 SER A N 1
ATOM 594 C CA . SER A 1 80 ? 5.332 -9.451 -3.763 1.00 97.62 80 SER A CA 1
ATOM 595 C C . SER A 1 80 ? 6.224 -8.213 -3.883 1.00 97.62 80 SER A C 1
ATOM 597 O O . SER A 1 80 ? 6.982 -8.071 -4.843 1.00 97.62 80 SER A O 1
ATOM 599 N N . MET A 1 81 ? 6.144 -7.342 -2.880 1.00 98.31 81 MET A N 1
ATOM 600 C CA . MET A 1 81 ? 6.939 -6.118 -2.754 1.00 98.31 81 MET A CA 1
ATOM 601 C C . MET A 1 81 ? 8.186 -6.322 -1.883 1.00 98.31 81 MET A C 1
ATOM 603 O O . MET A 1 81 ? 8.774 -5.354 -1.399 1.00 98.31 81 MET A O 1
ATOM 607 N N . ILE A 1 82 ? 8.573 -7.580 -1.661 1.00 96.94 82 ILE A N 1
ATOM 608 C CA . ILE A 1 82 ? 9.707 -7.979 -0.831 1.00 96.94 82 ILE A CA 1
ATOM 609 C C . ILE A 1 82 ? 10.617 -8.888 -1.645 1.00 96.94 82 ILE A C 1
ATOM 611 O O . ILE A 1 82 ? 10.176 -9.885 -2.219 1.00 96.94 82 ILE A O 1
ATOM 615 N N . ASP A 1 83 ? 11.909 -8.596 -1.619 1.00 96.38 83 ASP A N 1
ATOM 616 C CA . ASP A 1 83 ? 12.936 -9.528 -2.051 1.00 96.38 83 ASP A CA 1
ATOM 617 C C . ASP A 1 83 ? 13.382 -10.390 -0.862 1.00 96.38 83 ASP A C 1
ATOM 619 O O . A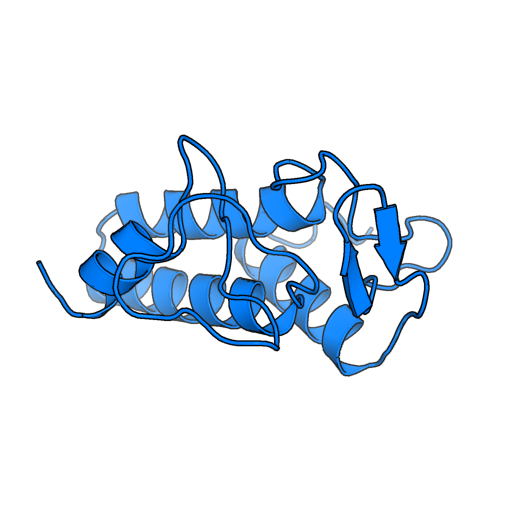SP A 1 83 ? 14.107 -9.937 0.022 1.00 96.38 83 ASP A O 1
ATOM 623 N N . LEU A 1 84 ? 12.970 -11.660 -0.833 1.00 90.88 84 LEU A N 1
ATOM 624 C CA . LEU A 1 84 ? 13.345 -12.588 0.242 1.00 90.88 84 LEU A CA 1
ATOM 625 C C . LEU A 1 84 ? 14.829 -12.985 0.221 1.00 90.88 84 LEU A C 1
ATOM 627 O O . LEU A 1 84 ? 15.331 -13.504 1.217 1.00 90.88 84 LEU A O 1
ATOM 631 N N . HIS A 1 85 ? 15.540 -12.786 -0.892 1.00 93.81 85 HIS A N 1
ATOM 632 C CA . HIS A 1 85 ? 16.965 -13.099 -0.966 1.00 93.81 85 HIS A CA 1
ATOM 633 C C . HIS A 1 85 ? 17.812 -12.020 -0.287 1.00 93.81 85 HIS A C 1
ATOM 635 O O . HIS A 1 85 ? 18.797 -12.339 0.382 1.00 93.81 85 HIS A O 1
ATOM 641 N N . THR A 1 86 ? 17.435 -10.754 -0.456 1.00 93.88 86 THR A N 1
ATOM 642 C CA . THR A 1 86 ? 18.176 -9.606 0.086 1.00 93.88 86 THR A CA 1
ATOM 643 C C . THR A 1 86 ? 17.569 -9.048 1.374 1.00 93.88 86 THR A C 1
ATOM 645 O O . THR A 1 86 ? 18.271 -8.377 2.130 1.00 93.88 86 THR A O 1
ATOM 648 N N . GLY A 1 87 ? 16.283 -9.305 1.627 1.00 91.19 87 GLY A N 1
ATOM 649 C CA . GLY A 1 87 ? 15.493 -8.687 2.694 1.00 91.19 87 GLY A CA 1
ATOM 650 C C . GLY A 1 87 ? 15.037 -7.253 2.389 1.00 91.19 87 GLY A C 1
ATOM 651 O O . GLY A 1 87 ? 14.564 -6.568 3.296 1.00 91.19 87 GLY A O 1
ATOM 652 N N . GLY A 1 88 ? 15.214 -6.774 1.153 1.00 96.12 88 GLY A N 1
ATOM 653 C CA . GLY A 1 88 ? 14.850 -5.415 0.744 1.00 96.12 88 GLY A CA 1
ATOM 654 C C . GLY A 1 88 ? 13.396 -5.292 0.288 1.00 96.12 88 GLY A C 1
ATOM 655 O O . GLY A 1 88 ? 12.841 -6.214 -0.309 1.00 96.12 88 GLY A O 1
ATOM 656 N N . GLY A 1 89 ? 12.793 -4.128 0.536 1.00 97.81 89 GLY A N 1
ATOM 657 C CA . GLY A 1 89 ? 11.489 -3.766 -0.027 1.00 97.81 89 GLY A CA 1
ATOM 658 C C . GLY A 1 89 ? 11.646 -3.137 -1.412 1.00 97.81 89 GLY A C 1
ATOM 659 O O . GLY A 1 89 ? 12.572 -2.357 -1.619 1.00 97.81 89 GLY A O 1
ATOM 660 N N . TYR A 1 90 ? 10.760 -3.463 -2.352 1.00 98.44 90 TYR A N 1
ATOM 661 C CA . TYR A 1 90 ? 10.756 -2.873 -3.695 1.00 98.44 90 TYR A CA 1
ATOM 662 C C . TYR A 1 90 ? 10.170 -1.455 -3.699 1.00 98.44 90 TYR A C 1
ATOM 664 O O . TYR A 1 90 ? 9.205 -1.174 -2.994 1.00 98.44 90 TYR A O 1
ATOM 672 N N . ASP A 1 91 ? 10.728 -0.557 -4.514 1.00 97.12 91 ASP A N 1
ATOM 673 C CA . ASP A 1 91 ? 10.416 0.883 -4.488 1.00 97.12 91 ASP A CA 1
ATOM 674 C C . ASP A 1 91 ? 8.996 1.246 -4.952 1.00 97.12 91 ASP A C 1
ATOM 676 O O . ASP A 1 91 ? 8.497 2.323 -4.620 1.00 97.12 91 ASP A O 1
ATOM 680 N N . GLY A 1 92 ? 8.330 0.383 -5.719 1.00 97.00 92 GLY A N 1
ATOM 681 C CA . GLY A 1 92 ? 6.959 0.656 -6.132 1.00 97.00 92 GLY A CA 1
ATOM 682 C C . GLY A 1 92 ? 6.293 -0.443 -6.945 1.00 97.00 92 GLY A C 1
ATOM 683 O O . GLY A 1 92 ? 6.960 -1.277 -7.556 1.00 97.00 92 GLY A O 1
ATOM 684 N N . LEU A 1 93 ? 4.963 -0.420 -6.942 1.00 98.25 93 LEU A N 1
ATOM 685 C CA . LEU A 1 93 ? 4.105 -1.347 -7.674 1.00 98.25 93 LEU A CA 1
ATOM 686 C C . LEU A 1 93 ? 3.701 -0.738 -9.024 1.00 98.25 93 LEU A C 1
ATOM 688 O O . LEU A 1 93 ? 3.194 0.389 -9.097 1.00 98.25 93 LEU A O 1
ATOM 692 N N . HIS A 1 94 ? 3.916 -1.487 -10.098 1.00 96.56 94 HIS A N 1
ATOM 693 C CA . HIS A 1 94 ? 3.530 -1.151 -11.466 1.00 96.56 94 HIS A CA 1
ATOM 694 C C . HIS A 1 94 ? 2.454 -2.115 -11.964 1.00 96.56 94 HIS A C 1
ATOM 696 O O . HIS A 1 94 ? 2.292 -3.193 -11.415 1.00 96.56 94 HIS A O 1
ATOM 702 N N . ILE A 1 95 ? 1.756 -1.740 -13.040 1.00 94.56 95 ILE A N 1
ATOM 703 C CA . ILE A 1 95 ? 0.625 -2.508 -13.589 1.00 94.56 95 ILE A CA 1
ATOM 704 C C . ILE A 1 95 ? 0.926 -3.986 -13.853 1.00 94.56 95 ILE A C 1
ATOM 706 O O . ILE A 1 95 ? 0.052 -4.834 -13.710 1.00 94.56 95 ILE A O 1
ATOM 710 N N . ASP A 1 96 ? 2.151 -4.286 -14.262 1.00 93.38 96 ASP A N 1
ATOM 711 C CA . ASP A 1 96 ? 2.612 -5.600 -14.694 1.00 93.38 96 ASP A CA 1
ATOM 712 C C . ASP A 1 96 ? 3.891 -6.039 -13.964 1.00 93.38 96 ASP A C 1
ATOM 714 O O . ASP A 1 96 ? 4.614 -6.919 -14.440 1.00 93.38 96 ASP A O 1
ATOM 718 N N . GLY A 1 97 ? 4.199 -5.421 -12.820 1.00 95.81 97 GLY A N 1
ATOM 719 C CA . GLY A 1 97 ? 5.409 -5.750 -12.082 1.00 95.81 97 GLY A CA 1
ATOM 720 C C . GLY A 1 97 ? 5.721 -4.817 -10.925 1.00 95.81 97 GLY A C 1
ATOM 721 O O . GLY A 1 97 ? 4.868 -4.127 -10.377 1.00 95.81 97 GLY A O 1
ATOM 722 N N . VAL A 1 98 ? 6.994 -4.797 -10.552 1.00 97.88 98 VAL A N 1
ATOM 723 C CA . VAL A 1 98 ? 7.515 -4.000 -9.441 1.00 97.88 98 VAL A CA 1
ATOM 724 C C . VAL A 1 98 ? 8.770 -3.263 -9.883 1.00 97.88 98 VAL A C 1
ATOM 726 O O . VAL A 1 98 ? 9.534 -3.744 -10.724 1.00 97.88 98 VAL A O 1
ATOM 729 N N . ASN A 1 99 ? 9.009 -2.095 -9.303 1.00 97.50 99 ASN A N 1
ATOM 730 C CA . ASN A 1 99 ? 10.310 -1.455 -9.373 1.00 97.50 99 ASN A CA 1
ATOM 731 C C . ASN A 1 99 ? 11.282 -2.217 -8.463 1.00 97.50 99 ASN A C 1
ATOM 733 O O . ASN A 1 99 ? 11.234 -2.077 -7.246 1.00 97.50 99 ASN A O 1
ATOM 737 N N . LEU A 1 100 ? 12.174 -3.007 -9.065 1.00 97.56 100 LEU A N 1
ATOM 738 C CA . LEU A 1 100 ? 13.102 -3.899 -8.357 1.00 97.56 100 LEU A CA 1
ATOM 739 C C . LEU A 1 100 ? 14.181 -3.182 -7.528 1.00 97.56 100 LEU A C 1
ATOM 741 O O . LEU A 1 100 ? 14.967 -3.848 -6.850 1.00 97.56 100 LEU A O 1
ATOM 745 N N . ASN A 1 101 ? 14.256 -1.851 -7.588 1.00 97.88 101 ASN A N 1
ATOM 746 C CA . ASN A 1 101 ? 15.131 -1.084 -6.712 1.00 97.88 101 ASN A CA 1
ATOM 747 C C . ASN A 1 101 ? 14.741 -1.295 -5.243 1.00 97.88 101 ASN A C 1
ATOM 749 O O . ASN A 1 101 ? 13.562 -1.391 -4.916 1.00 97.88 101 ASN A O 1
ATOM 753 N N . GLN A 1 102 ? 15.754 -1.354 -4.378 1.00 97.62 102 GLN A N 1
ATOM 754 C CA . GLN A 1 102 ? 15.606 -1.595 -2.942 1.00 97.62 102 GLN A CA 1
ATOM 755 C C . GLN A 1 102 ? 16.186 -0.418 -2.162 1.00 97.62 102 GLN A C 1
ATOM 757 O O . GLN A 1 102 ? 17.300 -0.474 -1.629 1.00 97.62 102 GLN A O 1
ATOM 762 N N . GLY A 1 103 ? 15.467 0.701 -2.179 1.00 96.81 103 GLY A N 1
ATOM 763 C CA . GLY A 1 103 ? 15.836 1.902 -1.447 1.00 96.81 103 GLY A CA 1
ATOM 764 C C . GLY A 1 103 ? 15.701 1.751 0.072 1.00 96.81 103 GLY A C 1
ATOM 765 O O . GLY A 1 103 ? 15.050 0.849 0.601 1.00 96.81 103 GLY A O 1
ATOM 766 N N . ALA A 1 104 ? 16.310 2.687 0.805 1.00 97.44 104 ALA A N 1
ATOM 767 C CA . ALA A 1 104 ? 16.169 2.743 2.259 1.00 97.44 104 ALA A CA 1
ATOM 768 C C . ALA A 1 104 ? 14.721 3.045 2.687 1.00 97.44 104 ALA A C 1
ATOM 770 O O . ALA A 1 104 ? 14.248 2.470 3.659 1.00 97.44 104 ALA A O 1
ATOM 771 N N . GLU A 1 105 ? 14.021 3.923 1.962 1.00 98.19 105 GLU A N 1
ATOM 772 C CA . GLU A 1 105 ? 12.630 4.299 2.250 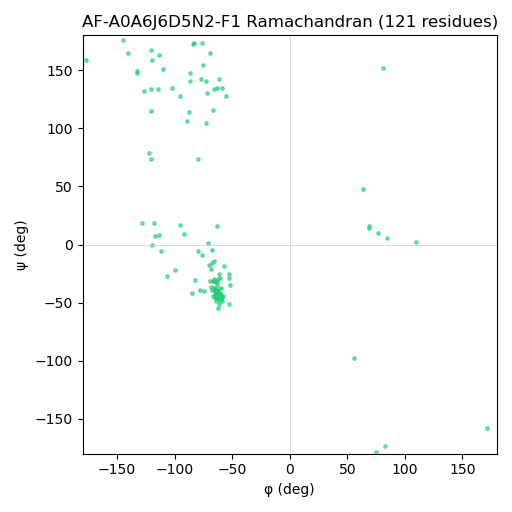1.00 98.19 105 GLU A CA 1
ATOM 773 C C . GLU A 1 105 ? 11.684 3.096 2.147 1.00 98.19 105 GLU A C 1
ATOM 775 O O . GLU A 1 105 ? 11.003 2.765 3.114 1.00 98.19 105 GLU A O 1
ATOM 780 N N . SER A 1 106 ? 11.699 2.405 1.006 1.00 98.19 106 SER A N 1
ATOM 781 C CA . SER A 1 106 ? 10.861 1.236 0.722 1.00 98.19 106 SER A CA 1
ATOM 782 C C . SER A 1 106 ? 11.157 0.070 1.661 1.00 98.19 106 SER A C 1
ATOM 784 O O . SER A 1 106 ? 10.240 -0.574 2.171 1.00 98.19 106 SER A O 1
ATOM 786 N N . THR A 1 107 ? 12.435 -0.153 1.971 1.00 98.06 107 THR A N 1
ATOM 787 C CA . THR A 1 107 ? 12.845 -1.173 2.942 1.00 98.06 107 THR A CA 1
ATOM 788 C C . THR A 1 107 ? 12.377 -0.828 4.356 1.00 98.06 107 THR A C 1
ATOM 790 O O . THR A 1 107 ? 11.845 -1.693 5.048 1.00 98.06 107 THR A O 1
ATOM 793 N N . LEU A 1 108 ? 12.524 0.424 4.804 1.00 98.00 108 LEU A N 1
ATOM 794 C CA . LEU A 1 108 ? 12.041 0.838 6.126 1.00 98.00 108 LEU A CA 1
ATOM 795 C C . LEU A 1 108 ? 10.516 0.768 6.226 1.00 98.00 108 LEU A C 1
ATOM 797 O O . LEU A 1 108 ? 10.021 0.306 7.249 1.00 98.00 108 LEU A O 1
ATOM 801 N N . ALA A 1 109 ? 9.796 1.162 5.174 1.00 98.50 109 ALA A N 1
ATOM 802 C CA . ALA A 1 109 ? 8.342 1.053 5.097 1.00 98.50 109 ALA A CA 1
ATOM 803 C C . ALA A 1 109 ? 7.869 -0.406 5.219 1.00 98.50 109 ALA A C 1
ATOM 805 O O . ALA A 1 109 ? 6.942 -0.706 5.974 1.00 98.50 109 ALA A O 1
ATOM 806 N N . MET A 1 110 ? 8.546 -1.335 4.536 1.00 97.75 110 MET A N 1
ATOM 807 C CA . MET A 1 110 ? 8.286 -2.767 4.689 1.00 97.75 110 MET A CA 1
ATOM 808 C C . MET A 1 110 ? 8.561 -3.232 6.128 1.00 97.75 110 MET A C 1
ATOM 810 O O . MET A 1 110 ? 7.701 -3.858 6.747 1.00 97.75 110 MET A O 1
ATOM 814 N N . VAL A 1 111 ? 9.738 -2.921 6.688 1.00 96.38 111 VAL A N 1
ATOM 815 C CA . VAL A 1 111 ? 10.113 -3.350 8.048 1.00 96.38 111 VAL A CA 1
ATOM 816 C C . VAL A 1 111 ? 9.138 -2.809 9.096 1.00 96.38 111 VAL A C 1
ATOM 818 O O . VAL A 1 111 ? 8.698 -3.581 9.948 1.00 96.38 111 VAL A O 1
ATOM 821 N N . SER A 1 112 ? 8.790 -1.519 9.051 1.00 96.94 112 SER A N 1
ATOM 822 C CA . SER A 1 112 ? 7.883 -0.907 10.031 1.00 96.94 112 SER A CA 1
ATOM 823 C C . SER A 1 112 ? 6.488 -1.522 9.962 1.00 96.94 112 SER A C 1
ATOM 825 O O . SER A 1 112 ? 5.916 -1.846 11.000 1.00 96.94 112 SER A O 1
ATOM 827 N N . THR A 1 113 ? 5.985 -1.781 8.752 1.00 97.81 113 THR A N 1
ATOM 828 C CA . THR A 1 113 ? 4.692 -2.448 8.551 1.00 97.81 113 THR A CA 1
ATOM 829 C C . THR A 1 113 ? 4.698 -3.852 9.158 1.00 97.81 113 THR A C 1
ATOM 831 O O . THR A 1 113 ? 3.807 -4.199 9.932 1.00 97.81 113 THR A O 1
ATOM 834 N N . MET A 1 114 ? 5.735 -4.650 8.880 1.00 95.75 114 MET A N 1
ATOM 835 C CA . MET A 1 114 ? 5.846 -6.021 9.396 1.00 95.75 114 MET A CA 1
ATOM 836 C C . MET A 1 114 ? 5.986 -6.083 10.923 1.00 95.75 114 MET A C 1
ATOM 838 O O . MET A 1 114 ? 5.505 -7.025 11.555 1.00 95.75 114 MET A O 1
ATOM 842 N N . GLN A 1 115 ? 6.614 -5.081 11.546 1.00 95.19 115 GLN A N 1
ATOM 843 C CA . GLN A 1 115 ? 6.801 -5.036 13.000 1.00 95.19 115 GLN A CA 1
ATOM 844 C C . GLN A 1 115 ? 5.481 -4.999 13.783 1.00 95.19 115 GLN A C 1
ATOM 846 O O . GLN A 1 115 ? 5.447 -5.506 14.907 1.00 95.19 115 GLN A O 1
ATOM 851 N N . HIS A 1 116 ? 4.385 -4.511 13.192 1.00 95.25 116 HIS A N 1
ATOM 852 C CA . HIS A 1 116 ? 3.059 -4.521 13.826 1.00 95.25 116 HIS A CA 1
ATOM 853 C C . HIS A 1 116 ? 2.458 -5.924 14.008 1.00 95.25 116 HIS A C 1
ATOM 855 O O . HIS A 1 116 ? 1.519 -6.093 14.787 1.00 95.25 116 HIS A O 1
ATOM 861 N N . ARG A 1 117 ? 2.986 -6.948 13.322 1.00 89.44 117 ARG A N 1
ATOM 862 C CA . ARG A 1 117 ? 2.540 -8.353 13.442 1.00 89.44 117 ARG A CA 1
ATOM 863 C C . ARG A 1 117 ? 3.567 -9.292 14.058 1.00 89.44 117 ARG A C 1
ATOM 865 O O . ARG A 1 117 ? 3.333 -10.494 14.167 1.00 89.44 117 ARG A O 1
ATOM 872 N N . GLY A 1 118 ? 4.654 -8.727 14.570 1.00 70.25 118 GLY A N 1
ATOM 873 C CA . GLY A 1 118 ? 5.709 -9.477 15.230 1.00 70.25 118 GLY A CA 1
ATOM 874 C C . GLY A 1 118 ? 6.678 -10.128 14.245 1.00 70.25 118 GLY A C 1
ATOM 875 O O . GLY A 1 118 ? 6.354 -10.469 13.111 1.00 70.25 118 GLY A O 1
ATOM 876 N N . SER A 1 119 ? 7.908 -10.299 14.722 1.00 53.00 119 SER A N 1
ATOM 877 C CA . SER A 1 119 ? 9.136 -10.640 13.993 1.00 53.00 119 SER A CA 1
ATOM 878 C C . SER A 1 119 ? 9.169 -12.006 13.291 1.00 53.00 119 SER A C 1
ATOM 880 O O . SER A 1 119 ? 10.248 -12.471 12.939 1.00 53.00 119 SER A O 1
ATOM 882 N N . MET A 1 120 ? 8.032 -12.670 13.082 1.00 49.69 120 MET A N 1
ATOM 883 C CA . MET A 1 120 ? 7.959 -14.037 12.549 1.00 49.69 120 MET A CA 1
ATOM 884 C C . MET A 1 120 ? 8.333 -14.147 11.055 1.00 49.69 120 MET A C 1
ATOM 886 O O . MET A 1 120 ? 8.321 -15.242 10.506 1.00 49.69 120 MET A O 1
ATOM 890 N N . TRP A 1 121 ? 8.696 -13.028 10.419 1.00 49.44 121 TRP A N 1
ATOM 891 C CA . TRP A 1 121 ? 9.174 -12.946 9.034 1.00 49.44 121 TRP A CA 1
ATOM 892 C C . TRP A 1 121 ? 10.658 -12.557 8.906 1.00 49.44 121 TRP A C 1
ATOM 894 O O . TRP A 1 121 ? 11.181 -12.534 7.797 1.00 49.44 121 TRP A O 1
ATOM 904 N N . LEU A 1 122 ? 11.340 -12.231 10.015 1.00 49.09 122 LEU A N 1
ATOM 905 C CA . LEU A 1 122 ? 12.724 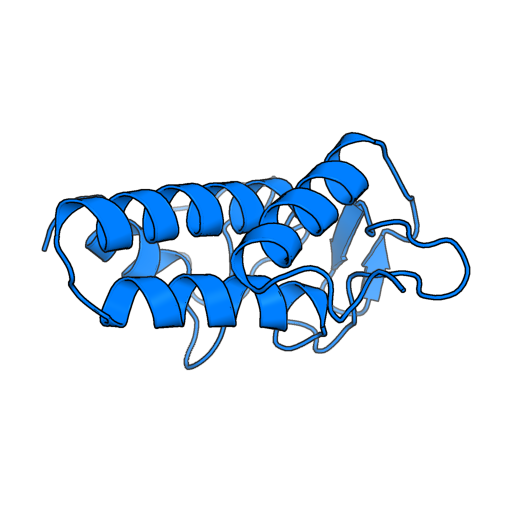-11.724 10.030 1.00 49.09 122 LEU A CA 1
ATOM 906 C C . LEU A 1 122 ? 13.713 -12.645 10.775 1.00 49.09 122 LEU A C 1
ATOM 908 O O . LEU A 1 122 ? 14.793 -12.189 11.159 1.00 49.09 122 LEU A O 1
ATOM 912 N N . VAL A 1 123 ? 13.368 -13.921 10.990 1.00 42.09 123 VAL A N 1
ATOM 913 C CA . VAL A 1 123 ? 14.277 -14.933 11.571 1.00 42.09 123 VAL A CA 1
ATOM 914 C C . VAL A 1 123 ? 14.378 -16.156 10.677 1.00 42.09 123 VAL A C 1
ATOM 916 O O . VAL A 1 123 ? 13.309 -16.665 10.277 1.00 42.09 123 VAL A O 1
#